Protein AF-A0A929GZX7-F1 (afdb_monomer_lite)

Structure (mmCIF, N/CA/C/O backbone):
data_AF-A0A929GZX7-F1
#
_entry.id   AF-A0A929GZX7-F1
#
loop_
_atom_site.group_PDB
_atom_site.id
_atom_site.type_symbol
_atom_site.label_atom_id
_atom_site.label_alt_id
_atom_site.label_comp_id
_atom_site.label_asym_id
_atom_site.label_entity_id
_atom_site.label_seq_id
_atom_site.pdbx_PDB_ins_code
_atom_site.Cartn_x
_atom_site.Cartn_y
_atom_site.Cartn_z
_atom_site.occupancy
_atom_site.B_iso_or_equiv
_atom_site.auth_seq_id
_atom_site.auth_comp_id
_atom_site.auth_asym_id
_atom_site.auth_atom_id
_atom_site.pdbx_PDB_model_num
ATOM 1 N N . MET A 1 1 ? -5.588 -0.529 -18.493 1.00 66.25 1 MET A N 1
ATOM 2 C CA . MET A 1 1 ? -5.658 0.402 -17.342 1.00 66.25 1 MET A CA 1
ATOM 3 C C . MET A 1 1 ? -4.244 0.781 -16.918 1.00 66.25 1 MET A C 1
ATOM 5 O O . MET A 1 1 ? -3.435 -0.120 -16.746 1.00 66.25 1 MET A O 1
ATOM 9 N N . THR A 1 2 ? -3.917 2.073 -16.825 1.00 88.50 2 THR A N 1
ATOM 10 C CA . THR A 1 2 ? -2.554 2.550 -16.506 1.00 88.50 2 THR A CA 1
ATOM 11 C C . THR A 1 2 ? -2.348 2.709 -14.996 1.00 88.50 2 THR A C 1
ATOM 13 O O . THR A 1 2 ? -3.314 2.891 -14.253 1.00 88.50 2 THR A O 1
ATOM 16 N N . ALA A 1 3 ? -1.090 2.680 -14.537 1.00 91.00 3 ALA A N 1
ATOM 17 C CA . ALA A 1 3 ? -0.747 2.935 -13.134 1.00 91.00 3 ALA A CA 1
ATOM 18 C C . ALA A 1 3 ? -1.197 4.331 -12.672 1.00 91.00 3 ALA A C 1
ATOM 20 O O . ALA A 1 3 ? -1.725 4.474 -11.574 1.00 91.00 3 ALA A O 1
ATOM 21 N N . TYR A 1 4 ? -1.060 5.341 -13.538 1.00 91.75 4 TYR A N 1
ATOM 22 C CA . TYR A 1 4 ? -1.547 6.695 -13.272 1.00 91.75 4 TYR A CA 1
ATOM 23 C C . TYR A 1 4 ? -3.061 6.719 -13.020 1.00 91.75 4 TYR A C 1
ATOM 25 O O . TYR A 1 4 ? -3.490 7.172 -11.962 1.00 91.75 4 TYR A O 1
ATOM 33 N N . ASN A 1 5 ? -3.866 6.149 -13.926 1.00 93.62 5 ASN A N 1
ATOM 34 C CA . ASN A 1 5 ? -5.325 6.140 -13.773 1.00 93.62 5 ASN A CA 1
ATOM 35 C C . ASN A 1 5 ? -5.749 5.392 -12.502 1.00 93.62 5 ASN A C 1
ATOM 37 O O . ASN A 1 5 ? -6.636 5.846 -11.793 1.00 93.62 5 ASN A O 1
ATOM 41 N N . ALA A 1 6 ? -5.088 4.277 -12.178 1.00 94.25 6 ALA A N 1
ATOM 42 C CA . ALA A 1 6 ? -5.335 3.533 -10.943 1.00 94.25 6 ALA A CA 1
ATOM 43 C C . ALA A 1 6 ? -5.168 4.395 -9.690 1.00 94.25 6 ALA A C 1
ATOM 45 O O . ALA A 1 6 ? -6.012 4.390 -8.797 1.00 94.25 6 ALA A O 1
ATOM 46 N N . VAL A 1 7 ? -4.075 5.153 -9.644 1.00 95.69 7 VAL A N 1
ATOM 47 C CA . VAL A 1 7 ? -3.749 6.021 -8.516 1.00 95.69 7 VAL A CA 1
ATOM 48 C C . VAL A 1 7 ? -4.708 7.201 -8.427 1.00 95.69 7 VAL A C 1
ATOM 50 O O . VAL A 1 7 ? -5.115 7.556 -7.326 1.00 95.69 7 VAL A O 1
ATOM 53 N N . ILE A 1 8 ? -5.128 7.772 -9.555 1.00 95.44 8 ILE A N 1
ATOM 54 C CA . ILE A 1 8 ? -6.135 8.840 -9.567 1.00 95.44 8 ILE A CA 1
ATOM 55 C C . ILE A 1 8 ? -7.465 8.349 -8.985 1.00 95.44 8 ILE A C 1
ATOM 57 O O . ILE A 1 8 ? -7.979 8.979 -8.062 1.00 95.44 8 ILE A O 1
ATOM 61 N N . ARG A 1 9 ? -7.951 7.179 -9.415 1.00 95.69 9 ARG A N 1
ATOM 62 C CA . ARG A 1 9 ? -9.172 6.563 -8.868 1.00 95.69 9 ARG A CA 1
ATOM 63 C C . ARG A 1 9 ? -9.069 6.295 -7.366 1.00 95.69 9 ARG A C 1
ATOM 65 O O . ARG A 1 9 ? -10.024 6.507 -6.626 1.00 95.69 9 ARG A O 1
ATOM 72 N N . PHE A 1 10 ? -7.896 5.866 -6.897 1.00 96.62 10 PHE A N 1
ATOM 73 C CA . PHE A 1 10 ? -7.623 5.693 -5.468 1.00 96.62 10 PHE A CA 1
ATOM 74 C C . PHE A 1 10 ? -7.685 7.016 -4.696 1.00 96.62 10 PHE A C 1
ATOM 76 O O . PHE A 1 10 ? -8.307 7.093 -3.637 1.00 96.62 10 PHE A O 1
ATOM 83 N N . VAL A 1 11 ? -7.067 8.074 -5.227 1.00 96.81 11 VAL A N 1
ATOM 84 C CA . VAL A 1 11 ? -7.085 9.412 -4.615 1.00 96.81 11 VAL A CA 1
ATOM 85 C C . VAL A 1 11 ? -8.511 9.965 -4.546 1.00 96.81 11 VAL A C 1
ATOM 87 O O . VAL A 1 11 ? -8.885 10.553 -3.532 1.00 96.81 11 VAL A O 1
ATOM 90 N N . GLN A 1 12 ? -9.313 9.725 -5.584 1.00 95.31 12 GLN A N 1
ATOM 91 C CA . GLN A 1 12 ? -10.732 10.092 -5.657 1.00 95.31 12 GLN A CA 1
ATOM 92 C C . GLN A 1 12 ? -11.637 9.228 -4.762 1.00 95.31 12 GLN A C 1
ATOM 94 O O . GLN A 1 12 ? -12.801 9.566 -4.576 1.00 95.31 12 GLN A O 1
ATOM 99 N N . GLY A 1 13 ? -11.115 8.145 -4.178 1.00 93.69 13 GLY A N 1
ATOM 100 C CA . GLY A 1 13 ? -11.873 7.240 -3.314 1.00 93.69 13 GLY A CA 1
ATOM 101 C C . GLY A 1 13 ? -12.790 6.266 -4.057 1.00 93.69 13 GLY A C 1
ATOM 102 O O . GLY A 1 13 ? -13.617 5.613 -3.429 1.00 93.69 13 GLY A O 1
ATOM 103 N N . GLU A 1 14 ? -12.645 6.136 -5.377 1.00 94.62 14 GLU A N 1
ATOM 104 C CA . GLU A 1 14 ? -13.439 5.208 -6.193 1.00 94.62 14 GLU A CA 1
ATOM 105 C C . GLU A 1 14 ? -13.031 3.749 -5.989 1.00 94.62 14 GLU A C 1
ATOM 107 O O . GLU A 1 14 ? -13.843 2.837 -6.139 1.00 94.62 14 GLU A O 1
ATOM 112 N N . VAL A 1 15 ? -11.749 3.522 -5.693 1.00 94.62 15 VAL A N 1
ATOM 113 C CA . VAL A 1 15 ? -11.208 2.198 -5.392 1.00 94.62 15 VAL A CA 1
ATOM 114 C C . VAL A 1 15 ? -10.497 2.240 -4.046 1.00 94.62 15 VAL A C 1
ATOM 116 O O . VAL A 1 15 ? -9.639 3.099 -3.825 1.00 94.62 15 VAL A O 1
ATOM 119 N N . PRO A 1 16 ? -10.813 1.317 -3.127 1.00 94.88 16 PRO A N 1
ATOM 120 C CA . PRO A 1 16 ? -10.234 1.360 -1.798 1.00 94.88 16 PRO A CA 1
ATOM 121 C C . PRO A 1 16 ? -8.786 0.869 -1.818 1.00 94.88 16 PRO A C 1
ATOM 123 O O . PRO A 1 16 ? -7.987 1.327 -1.007 1.00 94.88 16 PRO A O 1
ATOM 126 N N . TRP A 1 17 ? -8.410 -0.066 -2.695 1.00 97.44 17 TRP A N 1
ATOM 127 C CA . TRP A 1 17 ? -7.047 -0.591 -2.744 1.00 97.44 17 TRP A CA 1
ATOM 128 C C . TRP A 1 17 ? -6.448 -0.537 -4.145 1.00 97.44 17 TRP A C 1
ATOM 130 O O . TRP A 1 17 ? -7.097 -0.865 -5.135 1.00 97.44 17 TRP A O 1
ATOM 140 N N . VAL A 1 18 ? -5.159 -0.210 -4.210 1.00 97.06 18 VAL A N 1
ATOM 141 C CA . VAL A 1 18 ? -4.349 -0.301 -5.431 1.00 97.06 18 VAL A CA 1
ATOM 142 C C . VAL A 1 18 ? -3.030 -0.991 -5.105 1.00 97.06 18 VAL A C 1
ATOM 144 O O . VAL A 1 18 ? -2.347 -0.619 -4.150 1.00 97.06 18 VAL A O 1
ATOM 147 N N . TYR A 1 19 ? -2.656 -1.978 -5.916 1.00 96.25 19 TYR A N 1
ATOM 148 C CA . TYR A 1 19 ? -1.360 -2.650 -5.848 1.00 96.25 19 TYR A CA 1
ATOM 149 C C . TYR A 1 19 ? -0.574 -2.375 -7.129 1.00 96.25 19 TYR A C 1
ATOM 151 O O . TYR A 1 19 ? -0.859 -2.946 -8.183 1.00 96.25 19 TYR A O 1
ATOM 159 N N . LEU A 1 20 ? 0.424 -1.497 -7.039 1.00 95.19 20 LEU A N 1
ATOM 160 C CA . LEU A 1 20 ? 1.335 -1.201 -8.138 1.00 95.19 20 LEU A CA 1
ATOM 161 C C . LEU A 1 20 ? 2.561 -2.102 -8.062 1.00 95.19 20 LEU A C 1
ATOM 163 O O . LEU A 1 20 ? 3.268 -2.105 -7.049 1.00 95.19 20 LEU A O 1
ATOM 167 N N . TYR A 1 21 ? 2.868 -2.800 -9.154 1.00 94.12 21 TYR A N 1
ATOM 168 C CA . TYR A 1 21 ? 4.048 -3.658 -9.211 1.00 94.12 21 TYR A CA 1
ATOM 169 C C . TYR A 1 21 ? 4.882 -3.493 -10.475 1.00 94.12 21 TYR A C 1
ATOM 171 O O . TYR A 1 21 ? 4.377 -3.093 -11.514 1.00 94.12 21 TYR A O 1
ATOM 179 N N . GLY A 1 22 ? 6.177 -3.787 -10.401 1.00 90.44 22 GLY A N 1
ATOM 180 C CA . GLY A 1 22 ? 7.071 -3.748 -11.561 1.00 90.44 22 GLY A CA 1
ATOM 181 C C . GLY A 1 22 ? 8.534 -3.547 -11.170 1.00 90.44 22 GLY A C 1
ATOM 182 O O . GLY A 1 22 ? 8.815 -3.354 -9.985 1.00 90.44 22 GLY A O 1
ATOM 183 N N . PRO A 1 23 ? 9.465 -3.531 -12.138 1.00 86.50 23 PRO A N 1
ATOM 184 C CA . PRO A 1 23 ? 10.893 -3.382 -11.864 1.00 86.50 23 PRO A CA 1
ATOM 185 C C . PRO A 1 23 ? 11.216 -2.109 -11.061 1.00 86.50 23 PRO A C 1
ATOM 187 O O . PRO A 1 23 ? 10.454 -1.129 -11.115 1.00 86.50 23 PRO A O 1
ATOM 190 N N . PRO A 1 24 ? 12.317 -2.090 -10.289 1.00 85.75 24 PRO A N 1
ATOM 191 C CA . PRO A 1 24 ? 12.822 -0.856 -9.685 1.00 85.75 24 PRO A CA 1
ATOM 192 C C . PRO A 1 24 ? 13.113 0.208 -10.761 1.00 85.75 24 PRO A C 1
ATOM 194 O O . PRO A 1 24 ? 13.281 -0.117 -11.928 1.00 85.75 24 PRO A O 1
ATOM 197 N N . GLY A 1 25 ? 13.132 1.489 -10.379 1.00 80.19 25 GLY A N 1
ATOM 198 C CA . GLY A 1 25 ? 13.441 2.595 -11.304 1.00 80.19 25 GLY A CA 1
ATOM 199 C C . GLY A 1 25 ? 12.264 3.151 -12.121 1.00 80.19 25 GLY A C 1
ATOM 200 O O . GLY A 1 25 ? 12.367 4.248 -12.650 1.00 80.19 25 GLY A O 1
ATOM 201 N N . ASN A 1 26 ? 11.098 2.496 -12.135 1.00 81.44 26 ASN A N 1
ATOM 202 C CA . ASN A 1 26 ? 9.964 2.913 -12.984 1.00 81.44 26 ASN A CA 1
ATOM 203 C C . ASN A 1 26 ? 9.019 3.963 -12.362 1.00 81.44 26 ASN A C 1
ATOM 205 O O . ASN A 1 26 ? 7.863 4.077 -12.761 1.00 81.44 26 ASN A O 1
ATOM 209 N N . GLY A 1 27 ? 9.446 4.692 -11.328 1.00 86.00 27 GLY A N 1
ATOM 210 C CA . GLY A 1 27 ? 8.640 5.775 -10.744 1.00 86.00 27 GLY A CA 1
ATOM 211 C C . GLY A 1 27 ? 7.441 5.353 -9.877 1.00 86.00 27 GLY A C 1
ATOM 212 O O . GLY A 1 27 ? 6.665 6.215 -9.484 1.00 86.00 27 GLY A O 1
ATOM 213 N N . LYS A 1 28 ? 7.296 4.069 -9.506 1.00 92.31 28 LYS A N 1
ATOM 214 C CA . LYS A 1 28 ? 6.205 3.581 -8.623 1.00 92.31 28 LYS A CA 1
ATOM 215 C C . LYS A 1 28 ? 6.098 4.382 -7.322 1.00 92.31 28 LYS A C 1
ATOM 217 O O . LYS A 1 28 ? 5.028 4.866 -6.969 1.00 92.31 28 LYS A O 1
ATOM 222 N N . THR A 1 29 ? 7.227 4.543 -6.633 1.00 91.69 29 THR A N 1
ATOM 223 C CA . THR A 1 29 ? 7.312 5.300 -5.377 1.00 91.69 29 THR A CA 1
ATOM 224 C C . THR A 1 29 ? 7.047 6.786 -5.597 1.00 91.69 29 THR A C 1
ATOM 226 O O . THR A 1 29 ? 6.385 7.407 -4.777 1.00 91.69 29 THR A O 1
ATOM 229 N N . HIS A 1 30 ? 7.502 7.348 -6.721 1.00 92.88 30 HIS A N 1
ATOM 230 C CA . HIS A 1 30 ? 7.261 8.751 -7.060 1.00 92.88 30 HIS A CA 1
ATOM 231 C C . HIS A 1 30 ? 5.771 9.021 -7.313 1.00 92.88 30 HIS A C 1
ATOM 233 O O . HIS A 1 30 ? 5.218 9.986 -6.797 1.00 92.88 30 HIS A O 1
ATOM 239 N N . LEU A 1 31 ? 5.093 8.121 -8.031 1.00 93.81 31 LEU A N 1
ATOM 240 C CA . LEU A 1 31 ? 3.650 8.196 -8.244 1.00 93.81 31 LEU A CA 1
ATOM 241 C C . LEU A 1 31 ? 2.871 8.053 -6.925 1.00 93.81 31 LEU A C 1
ATOM 243 O O . LEU A 1 31 ? 1.913 8.788 -6.700 1.00 93.81 31 LEU A O 1
ATOM 247 N N . ALA A 1 32 ? 3.302 7.157 -6.031 1.00 94.75 32 ALA A N 1
ATOM 248 C CA . ALA A 1 32 ? 2.718 7.048 -4.694 1.00 94.75 32 ALA A CA 1
ATOM 249 C C . ALA A 1 32 ? 2.930 8.326 -3.864 1.00 94.75 32 ALA A C 1
ATOM 251 O O . ALA A 1 32 ? 1.986 8.802 -3.244 1.00 94.75 32 ALA A O 1
ATOM 252 N N . ALA A 1 33 ? 4.121 8.929 -3.906 1.00 95.25 33 ALA A N 1
ATOM 253 C CA . ALA A 1 33 ? 4.398 10.197 -3.232 1.00 95.25 33 ALA A CA 1
ATOM 254 C C . ALA A 1 33 ? 3.534 11.347 -3.782 1.00 95.25 33 ALA A C 1
ATOM 256 O O . ALA A 1 33 ? 2.986 12.132 -3.012 1.00 95.25 33 ALA A O 1
ATOM 257 N N . ALA A 1 34 ? 3.329 11.412 -5.102 1.00 96.12 34 ALA A N 1
ATOM 258 C CA . ALA A 1 34 ? 2.419 12.382 -5.711 1.00 96.12 34 ALA A CA 1
ATOM 259 C C . ALA A 1 34 ? 0.968 12.197 -5.226 1.00 96.12 34 ALA A C 1
ATOM 261 O O . ALA A 1 34 ? 0.286 13.177 -4.920 1.00 96.12 34 ALA A O 1
ATOM 262 N N . ALA A 1 35 ? 0.511 10.947 -5.094 1.00 96.44 35 ALA A N 1
ATOM 263 C CA . ALA A 1 35 ? -0.799 10.631 -4.527 1.00 96.44 35 ALA A CA 1
ATOM 264 C C . ALA A 1 35 ? -0.918 11.091 -3.068 1.00 96.44 35 ALA A C 1
ATOM 266 O O . ALA A 1 35 ? -1.904 11.724 -2.700 1.00 96.44 35 ALA A O 1
ATOM 267 N N . VAL A 1 36 ? 0.104 10.816 -2.252 1.00 96.94 36 VAL A N 1
ATOM 268 C CA . VAL A 1 36 ? 0.182 11.240 -0.845 1.00 96.94 36 VAL A CA 1
ATOM 269 C C . VAL A 1 36 ? 0.088 12.759 -0.734 1.00 96.94 36 VAL A C 1
ATOM 271 O O . VAL A 1 36 ? -0.768 13.253 -0.006 1.00 96.94 36 VAL A O 1
ATOM 274 N N . ASN A 1 37 ? 0.885 13.502 -1.505 1.00 97.31 37 ASN A N 1
ATOM 275 C CA . ASN A 1 37 ? 0.847 14.967 -1.505 1.00 97.31 37 ASN A CA 1
ATOM 276 C C . ASN A 1 37 ? -0.544 15.499 -1.859 1.00 97.31 37 ASN A C 1
ATOM 278 O O . ASN A 1 37 ? -1.034 16.434 -1.229 1.00 97.31 37 ASN A O 1
ATOM 282 N N . ARG A 1 38 ? -1.213 14.880 -2.840 1.00 96.88 38 ARG A N 1
ATOM 283 C CA . ARG A 1 38 ? -2.575 15.262 -3.219 1.00 96.88 38 ARG A CA 1
ATOM 284 C C . ARG A 1 38 ? -3.587 14.990 -2.104 1.00 96.88 38 ARG A C 1
ATOM 286 O O . ARG A 1 38 ? -4.439 15.836 -1.866 1.00 96.88 38 ARG A O 1
ATOM 293 N N . LEU A 1 39 ? -3.490 13.848 -1.427 1.00 97.19 39 LEU A N 1
ATOM 294 C CA . LEU A 1 39 ? -4.359 13.493 -0.301 1.00 97.19 39 LEU A CA 1
ATOM 295 C C . LEU A 1 39 ? -4.151 14.434 0.896 1.00 97.19 39 LEU A C 1
ATOM 297 O O . LEU A 1 39 ? -5.127 14.877 1.497 1.00 97.19 39 LEU A O 1
ATOM 301 N N . ILE A 1 40 ? -2.899 14.794 1.196 1.00 97.06 40 ILE A N 1
ATOM 302 C CA . ILE A 1 40 ? -2.560 15.777 2.235 1.00 97.06 40 ILE A CA 1
ATOM 303 C C . ILE A 1 40 ? -3.143 17.149 1.885 1.00 97.06 40 ILE A C 1
ATOM 305 O O . ILE A 1 40 ? -3.780 17.774 2.727 1.00 97.06 40 ILE A O 1
ATOM 309 N N . ALA A 1 41 ? -3.006 17.596 0.632 1.00 96.69 41 ALA A N 1
ATOM 310 C CA . ALA A 1 41 ? -3.592 18.856 0.168 1.00 96.69 41 ALA A CA 1
ATOM 311 C C . ALA A 1 41 ? -5.133 18.879 0.249 1.00 96.69 41 ALA A C 1
ATOM 313 O O . ALA A 1 41 ? -5.730 19.948 0.291 1.00 96.69 41 ALA A O 1
ATOM 314 N N . GLN A 1 42 ? -5.780 17.710 0.288 1.00 96.00 42 GLN A N 1
ATOM 315 C CA . GLN A 1 42 ? -7.221 17.555 0.517 1.00 96.00 42 GLN A CA 1
ATOM 316 C C . GLN A 1 42 ? -7.589 17.449 2.010 1.00 96.00 42 GLN A C 1
ATOM 318 O O . GLN A 1 42 ? -8.733 17.140 2.333 1.00 96.00 42 GLN A O 1
ATOM 323 N N . GLY A 1 43 ? -6.635 17.641 2.926 1.00 95.75 43 GLY A N 1
ATOM 324 C CA . GLY A 1 43 ? -6.849 17.524 4.370 1.00 95.75 43 GLY A CA 1
ATOM 325 C C . GLY A 1 43 ? -7.028 16.086 4.865 1.00 95.75 43 GLY A C 1
ATOM 326 O O . GLY A 1 43 ? -7.501 15.874 5.980 1.00 95.75 43 GLY A O 1
ATOM 327 N N . ARG A 1 44 ? -6.680 15.072 4.060 1.00 94.81 44 ARG A N 1
ATOM 328 C CA . ARG A 1 44 ? -6.799 13.666 4.469 1.00 94.81 44 ARG A CA 1
ATOM 329 C C . ARG A 1 44 ? 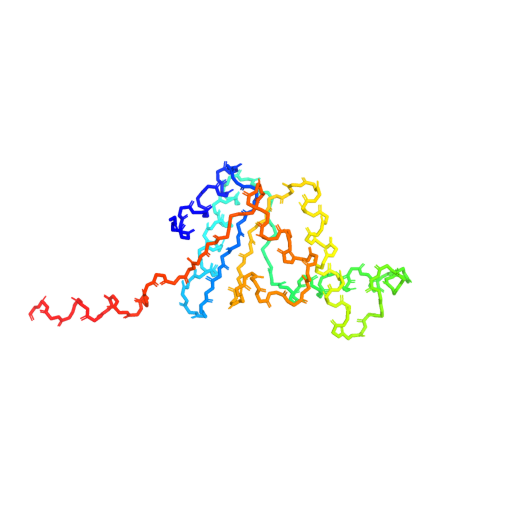-5.569 13.254 5.272 1.00 94.81 44 ARG A C 1
ATOM 331 O O . ARG A 1 44 ? -4.438 13.495 4.860 1.00 94.81 44 ARG A O 1
ATOM 338 N N . ALA A 1 45 ? -5.792 12.568 6.390 1.00 94.50 45 ALA A N 1
ATOM 339 C CA . ALA A 1 45 ? -4.715 11.932 7.140 1.00 94.50 45 ALA A CA 1
ATOM 340 C C . ALA A 1 45 ? -4.120 10.770 6.327 1.00 94.50 45 ALA A C 1
ATOM 342 O O . ALA A 1 45 ? -4.844 9.873 5.883 1.00 94.50 45 ALA A O 1
ATOM 343 N N . VAL A 1 46 ? -2.798 10.775 6.139 1.00 95.12 46 VAL A N 1
ATOM 344 C CA . VAL A 1 46 ? -2.079 9.772 5.345 1.00 95.12 46 VAL A CA 1
ATOM 345 C C . VAL A 1 46 ? -0.863 9.272 6.112 1.00 95.12 46 VAL A C 1
ATOM 347 O O . VAL A 1 46 ? -0.089 10.063 6.639 1.00 95.12 46 VAL A O 1
ATOM 350 N N . LEU A 1 47 ? -0.671 7.952 6.121 1.00 94.50 47 LEU A N 1
ATOM 351 C CA . LEU A 1 47 ? 0.581 7.319 6.528 1.00 94.50 47 LEU A CA 1
ATOM 352 C C . LEU A 1 47 ? 1.317 6.843 5.273 1.00 94.50 47 LEU A C 1
ATOM 354 O O . LEU A 1 47 ? 0.814 5.977 4.556 1.00 94.50 47 LEU A O 1
ATOM 358 N N . PHE A 1 48 ? 2.507 7.390 5.027 1.00 96.00 48 PHE A N 1
ATOM 359 C CA . PHE A 1 48 ? 3.396 6.972 3.945 1.00 96.00 48 PHE A CA 1
ATOM 360 C C . PHE A 1 48 ? 4.701 6.447 4.540 1.00 96.00 48 PHE A C 1
ATOM 362 O O . PHE A 1 48 ? 5.433 7.191 5.180 1.00 96.00 48 PHE A O 1
ATOM 369 N N . THR A 1 49 ? 4.957 5.149 4.384 1.00 95.31 49 THR A N 1
ATOM 370 C CA . THR A 1 49 ? 6.091 4.469 5.023 1.00 95.31 49 THR A CA 1
ATOM 371 C C . THR A 1 49 ? 6.475 3.209 4.255 1.00 95.31 49 THR A C 1
ATOM 373 O O . THR A 1 49 ? 5.683 2.672 3.470 1.00 95.31 49 THR A O 1
ATOM 376 N N . THR A 1 50 ? 7.688 2.715 4.487 1.00 93.88 50 THR A N 1
ATOM 377 C CA . THR A 1 50 ? 8.131 1.412 3.992 1.00 93.88 50 THR A CA 1
ATOM 378 C C . THR A 1 50 ? 7.727 0.275 4.940 1.00 93.88 50 THR A C 1
ATOM 380 O O . THR A 1 50 ? 7.428 0.477 6.114 1.00 93.88 50 THR A O 1
ATOM 383 N N . ALA A 1 51 ? 7.717 -0.969 4.447 1.00 90.31 51 ALA A N 1
ATOM 384 C CA . ALA A 1 51 ? 7.441 -2.120 5.311 1.00 90.31 51 ALA A CA 1
ATOM 385 C C . ALA A 1 51 ? 8.461 -2.266 6.468 1.00 90.31 51 ALA A C 1
ATOM 387 O O . ALA A 1 51 ? 8.020 -2.534 7.585 1.00 90.31 51 ALA A O 1
ATOM 388 N N . PRO A 1 52 ? 9.785 -2.086 6.264 1.00 90.19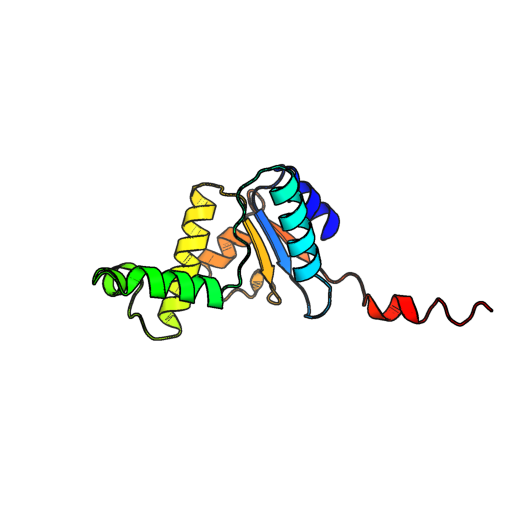 52 PRO A N 1
ATOM 389 C CA . PRO A 1 52 ? 10.752 -2.086 7.363 1.00 90.19 52 PRO A CA 1
ATOM 390 C C . PRO A 1 52 ? 10.502 -0.996 8.410 1.00 90.19 52 PRO A C 1
ATOM 392 O O . PRO A 1 52 ? 10.506 -1.312 9.596 1.00 90.19 52 PRO A O 1
ATOM 395 N N . GLU A 1 53 ? 10.236 0.244 7.992 1.00 91.19 53 GLU A N 1
ATOM 396 C CA . GLU A 1 53 ? 9.929 1.361 8.900 1.00 91.19 53 GLU A CA 1
ATOM 397 C C . GLU A 1 53 ? 8.644 1.119 9.687 1.00 91.19 53 GLU A C 1
ATOM 399 O O . GLU A 1 53 ? 8.632 1.281 10.901 1.00 91.19 53 GLU A O 1
ATOM 404 N N . LEU A 1 54 ? 7.576 0.651 9.032 1.00 90.00 54 LEU A N 1
ATOM 405 C CA . LEU A 1 54 ? 6.338 0.281 9.717 1.00 90.00 54 LEU A CA 1
ATOM 406 C C . LEU A 1 54 ? 6.592 -0.764 10.805 1.00 90.00 54 LEU A C 1
ATOM 408 O O . LEU A 1 54 ? 6.052 -0.674 11.903 1.00 90.00 54 LEU A O 1
ATOM 412 N N . LEU A 1 55 ? 7.419 -1.764 10.505 1.00 88.31 55 LEU A N 1
ATOM 413 C CA . LEU A 1 55 ? 7.794 -2.797 11.464 1.00 88.31 55 LEU A CA 1
ATOM 414 C C . LEU A 1 55 ? 8.694 -2.275 12.586 1.00 88.31 55 LEU A C 1
ATOM 416 O O . LEU A 1 55 ? 8.698 -2.887 13.651 1.00 88.31 55 LEU A O 1
ATOM 420 N N . ALA A 1 56 ? 9.485 -1.230 12.344 1.00 85.81 56 ALA A N 1
ATOM 421 C CA . ALA A 1 56 ? 10.272 -0.554 13.371 1.00 85.81 56 ALA A CA 1
ATOM 422 C C . ALA A 1 56 ? 9.356 0.267 14.287 1.00 85.81 56 ALA A C 1
ATOM 424 O O . ALA A 1 56 ? 9.302 -0.027 15.470 1.00 85.81 56 ALA A O 1
ATOM 425 N N . MET A 1 57 ? 8.503 1.137 13.730 1.00 85.62 57 MET A N 1
ATOM 426 C CA . MET A 1 57 ? 7.515 1.917 14.494 1.00 85.62 57 MET A CA 1
ATOM 427 C C . MET A 1 57 ? 6.621 1.036 15.371 1.00 85.62 57 MET A C 1
ATOM 429 O O . MET A 1 57 ? 6.323 1.367 16.515 1.00 85.62 57 MET A O 1
ATOM 433 N N . ILE A 1 58 ? 6.188 -0.106 14.831 1.00 84.12 58 ILE A N 1
ATOM 434 C CA . ILE A 1 58 ? 5.398 -1.077 15.584 1.00 84.12 58 ILE A CA 1
ATOM 435 C C . ILE A 1 58 ? 6.223 -1.684 16.725 1.00 84.12 58 ILE A C 1
ATOM 437 O O . ILE A 1 58 ? 5.696 -1.820 17.821 1.00 84.12 58 ILE A O 1
ATOM 441 N N . ARG A 1 59 ? 7.488 -2.051 16.490 1.00 77.81 59 ARG A N 1
ATOM 442 C CA . ARG A 1 59 ? 8.362 -2.601 17.538 1.00 77.81 59 ARG A CA 1
ATOM 443 C C . ARG A 1 59 ? 8.619 -1.583 18.644 1.00 77.81 59 ARG A C 1
ATOM 445 O O . ARG A 1 59 ? 8.328 -1.890 19.794 1.00 77.81 59 ARG A O 1
ATOM 452 N N . ASP A 1 60 ? 9.013 -0.369 18.283 1.00 78.06 60 ASP A N 1
ATOM 453 C CA . ASP A 1 60 ? 9.321 0.702 19.233 1.00 78.06 60 ASP A CA 1
ATOM 454 C C . ASP A 1 60 ? 8.102 1.055 20.101 1.00 78.06 60 ASP A C 1
ATOM 456 O O . ASP A 1 60 ? 8.219 1.242 21.310 1.00 78.06 60 ASP A O 1
ATOM 460 N N . GLY A 1 61 ? 6.900 1.074 19.512 1.00 71.62 61 GLY A N 1
ATOM 461 C CA . GLY A 1 61 ? 5.654 1.297 20.252 1.00 71.62 61 GLY A CA 1
ATOM 462 C C . GLY A 1 61 ? 5.248 0.143 21.180 1.00 71.62 61 GLY A C 1
ATOM 463 O O . GLY A 1 61 ? 4.435 0.340 22.081 1.00 71.62 61 GLY A O 1
ATOM 464 N N . PHE A 1 62 ? 5.796 -1.058 20.976 1.00 65.50 62 PHE A N 1
ATOM 465 C CA . PHE A 1 62 ? 5.502 -2.255 21.764 1.00 65.50 62 PHE A CA 1
ATOM 466 C C . PHE A 1 62 ? 6.567 -2.583 22.815 1.00 65.50 62 PHE A C 1
ATOM 468 O O . PHE A 1 62 ? 6.230 -3.234 23.801 1.00 65.50 62 PHE A O 1
ATOM 475 N N . ASP A 1 63 ? 7.807 -2.120 22.668 1.00 57.12 63 ASP A N 1
ATOM 476 C CA . ASP A 1 63 ? 8.864 -2.325 23.671 1.00 57.12 63 ASP A CA 1
ATOM 477 C C . ASP A 1 63 ? 8.581 -1.582 24.999 1.00 57.12 63 ASP A C 1
ATOM 479 O O . ASP A 1 63 ? 9.205 -1.863 26.019 1.00 57.12 63 ASP A O 1
ATOM 483 N N . GLY A 1 64 ? 7.549 -0.727 25.037 1.00 56.31 64 GLY A N 1
ATOM 484 C CA . GLY A 1 64 ? 6.954 -0.175 26.261 1.00 56.31 64 GLY A CA 1
ATOM 485 C C . GLY A 1 64 ? 5.948 -1.087 26.993 1.00 56.31 64 GLY A C 1
ATOM 486 O O . GLY A 1 64 ? 5.421 -0.687 28.029 1.00 56.31 64 GLY A O 1
ATOM 487 N N . GLY A 1 65 ? 5.645 -2.297 26.497 1.00 54.00 65 GLY A N 1
ATOM 488 C CA . GLY A 1 65 ? 4.683 -3.208 27.129 1.00 54.00 65 GLY A CA 1
ATOM 489 C C . GLY A 1 65 ? 4.874 -4.683 26.754 1.00 54.00 65 GLY A C 1
ATOM 490 O O . GLY A 1 65 ? 4.803 -5.063 25.590 1.00 54.00 65 GLY A O 1
ATOM 491 N N . GLN A 1 66 ? 5.018 -5.555 27.759 1.00 52.97 66 GLN A N 1
ATOM 492 C CA . GLN A 1 66 ? 5.311 -7.002 27.644 1.00 52.97 66 GLN A CA 1
ATOM 493 C C . GLN A 1 66 ? 4.277 -7.867 26.864 1.00 52.97 66 GLN A C 1
ATOM 495 O O . GLN A 1 66 ? 4.354 -9.095 26.854 1.00 52.97 66 GLN A O 1
ATOM 500 N N . ALA A 1 67 ? 3.294 -7.265 26.186 1.00 57.53 67 ALA A N 1
ATOM 501 C CA . ALA A 1 67 ? 2.210 -7.937 25.461 1.00 57.53 67 ALA A CA 1
ATOM 502 C C . ALA A 1 67 ? 2.571 -8.378 24.019 1.00 57.53 67 ALA A C 1
ATOM 504 O O . ALA A 1 67 ? 1.787 -9.065 23.355 1.00 57.53 67 ALA A O 1
ATOM 505 N N . SER A 1 68 ? 3.743 -7.994 23.511 1.00 55.72 68 SER A N 1
ATOM 506 C CA . SER A 1 68 ? 4.110 -8.074 22.090 1.00 55.72 68 SER A CA 1
ATOM 507 C C . SER A 1 68 ? 4.406 -9.492 21.584 1.00 55.72 68 SER A C 1
ATOM 509 O O . SER A 1 68 ? 3.941 -9.873 20.504 1.00 55.72 68 SER A O 1
ATOM 511 N N . ALA A 1 69 ? 5.081 -10.318 22.388 1.00 53.19 69 ALA A N 1
ATOM 512 C CA . ALA A 1 69 ? 5.491 -11.666 21.986 1.00 53.19 69 ALA A CA 1
ATOM 513 C C . ALA A 1 69 ? 4.305 -12.621 21.738 1.00 53.19 69 ALA A C 1
ATOM 515 O O . ALA A 1 69 ? 4.345 -13.453 20.830 1.00 53.19 69 ALA A O 1
ATOM 516 N N . ARG A 1 70 ? 3.215 -12.487 22.508 1.00 56.06 70 ARG A N 1
ATOM 517 C CA . ARG A 1 70 ? 2.025 -13.351 22.374 1.00 56.06 70 ARG A CA 1
ATOM 518 C C . ARG A 1 70 ? 1.152 -12.979 21.175 1.00 56.06 70 ARG A C 1
ATOM 520 O O . ARG A 1 70 ? 0.577 -13.860 20.544 1.00 56.06 70 ARG A O 1
ATOM 527 N N . ALA A 1 71 ? 1.058 -11.692 20.841 1.00 60.50 71 ALA A N 1
ATOM 528 C CA . ALA A 1 71 ? 0.179 -11.209 19.777 1.00 60.50 71 ALA A CA 1
ATOM 529 C C . ALA A 1 71 ? 0.820 -11.243 18.374 1.00 60.50 71 ALA A C 1
ATOM 531 O O . ALA A 1 71 ? 0.102 -11.273 17.369 1.00 60.50 71 ALA A O 1
ATOM 532 N N . PHE A 1 72 ? 2.154 -11.214 18.281 1.00 61.88 72 PHE A N 1
ATOM 533 C CA . PHE A 1 72 ? 2.872 -11.104 17.003 1.00 61.88 72 PHE A CA 1
ATOM 534 C C . PHE A 1 72 ? 3.946 -12.181 16.782 1.00 61.88 72 PHE A C 1
ATOM 536 O O . PHE A 1 72 ? 4.544 -12.226 15.703 1.00 61.88 72 PHE A O 1
ATOM 543 N N . GLY A 1 73 ? 4.133 -13.087 17.746 1.00 61.50 73 GLY A N 1
ATOM 544 C CA . GLY A 1 73 ? 5.256 -14.022 17.772 1.00 61.50 73 GLY A CA 1
ATOM 545 C C . GLY A 1 73 ? 6.519 -13.370 18.351 1.00 61.50 73 GLY A C 1
ATOM 546 O O . GLY A 1 73 ? 6.483 -12.197 18.723 1.00 61.50 73 GLY A O 1
ATOM 547 N N . PRO A 1 74 ? 7.638 -14.112 18.441 1.00 59.12 74 PRO A N 1
ATOM 548 C CA . PRO A 1 74 ? 8.889 -13.590 18.989 1.00 59.12 74 PRO A CA 1
ATOM 549 C C . PRO A 1 74 ? 9.305 -12.302 18.268 1.00 59.12 74 PRO A C 1
ATOM 551 O O . PRO A 1 74 ? 9.264 -12.248 17.042 1.00 59.12 74 PRO A O 1
ATOM 554 N N . SER A 1 75 ? 9.707 -11.279 19.028 1.00 60.34 75 SER A N 1
ATOM 555 C CA . SER A 1 75 ? 10.102 -9.939 18.550 1.00 60.34 75 SER A CA 1
ATOM 556 C C . SER A 1 75 ? 11.324 -9.943 17.618 1.00 60.34 75 SER A C 1
ATOM 558 O O . SER A 1 75 ? 11.627 -8.947 16.958 1.00 60.34 75 SER A O 1
ATOM 560 N N . SER A 1 76 ? 11.995 -11.087 17.500 1.00 55.94 76 SER A N 1
ATOM 561 C CA . SER A 1 76 ? 13.200 -11.310 16.709 1.00 55.94 76 SER A CA 1
ATOM 562 C C . SER A 1 76 ? 12.966 -12.372 15.619 1.00 55.94 76 SER A C 1
ATOM 564 O O . SER A 1 76 ? 12.646 -13.527 15.893 1.00 55.94 76 SER A O 1
ATOM 566 N N . GLY A 1 77 ? 13.153 -11.983 14.346 1.00 64.44 77 GLY A N 1
ATOM 567 C CA . GLY A 1 77 ? 13.256 -12.897 13.194 1.00 64.44 77 GLY A CA 1
ATOM 568 C C . GLY A 1 77 ? 12.318 -12.618 12.004 1.00 64.44 77 GLY A C 1
ATOM 569 O O . GLY A 1 77 ? 11.380 -11.827 12.072 1.00 64.44 77 GLY A O 1
ATOM 570 N N . ARG A 1 78 ? 12.541 -13.321 10.876 1.00 62.69 78 ARG A N 1
ATOM 571 C CA . ARG A 1 78 ? 11.728 -13.209 9.636 1.00 62.69 78 ARG A CA 1
ATOM 572 C C . ARG A 1 78 ? 10.244 -13.573 9.828 1.00 62.69 78 ARG A C 1
ATOM 574 O O . ARG A 1 78 ? 9.401 -13.156 9.030 1.00 62.69 78 ARG A O 1
ATOM 581 N N . GLY A 1 79 ? 9.922 -14.361 10.857 1.00 67.25 79 GLY A N 1
ATOM 582 C CA . GLY A 1 79 ? 8.555 -14.769 11.198 1.00 67.25 79 GLY A CA 1
ATOM 583 C C . GLY A 1 79 ? 7.689 -13.610 11.701 1.00 67.25 79 GLY A C 1
ATOM 584 O O . GLY A 1 79 ? 6.555 -13.462 11.240 1.00 67.25 79 GLY A O 1
ATOM 585 N N . PHE A 1 80 ? 8.262 -12.746 12.545 1.00 72.19 80 PHE A N 1
ATOM 586 C CA . PHE A 1 80 ? 7.612 -11.568 13.126 1.00 72.19 80 PHE A CA 1
ATOM 587 C C . PHE A 1 80 ? 7.123 -10.593 12.052 1.00 72.19 80 PHE A C 1
ATOM 589 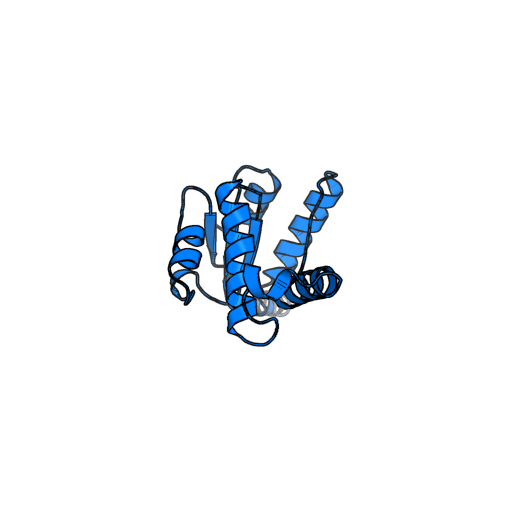O O . PHE A 1 80 ? 5.925 -10.330 11.933 1.00 72.19 80 PHE A O 1
ATOM 596 N N . SER A 1 81 ? 8.029 -10.151 11.172 1.00 80.94 81 SER A N 1
ATOM 597 C CA . SER A 1 81 ? 7.730 -9.206 10.087 1.00 80.94 81 SER A CA 1
ATOM 598 C C . SER A 1 81 ? 6.563 -9.674 9.219 1.00 80.94 81 SER A C 1
ATOM 600 O O . SER A 1 8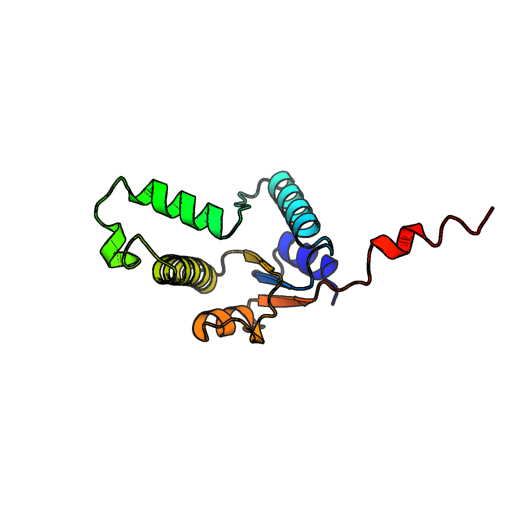1 ? 5.656 -8.915 8.875 1.00 80.94 81 SER A O 1
ATOM 602 N N . ARG A 1 82 ? 6.543 -10.970 8.891 1.00 82.50 82 ARG A N 1
ATOM 603 C CA . ARG A 1 82 ? 5.493 -11.577 8.065 1.00 82.50 82 ARG A CA 1
ATOM 604 C C . ARG A 1 82 ? 4.161 -11.710 8.800 1.00 82.50 82 ARG A C 1
ATOM 606 O O . ARG A 1 82 ? 3.131 -11.799 8.129 1.00 82.50 82 ARG A O 1
ATOM 613 N N . ALA A 1 83 ? 4.160 -11.848 10.122 1.00 83.25 83 ALA A N 1
ATOM 614 C CA . ALA A 1 83 ? 2.946 -11.916 10.930 1.00 83.25 83 ALA A CA 1
ATOM 615 C C . ALA A 1 83 ? 2.326 -10.524 11.089 1.00 83.25 83 ALA A C 1
ATOM 617 O O . ALA A 1 83 ? 1.145 -10.349 10.792 1.00 83.25 83 ALA A O 1
ATOM 618 N N . VAL A 1 84 ? 3.137 -9.524 11.439 1.00 85.81 84 VAL A N 1
ATOM 619 C CA . VAL A 1 84 ? 2.702 -8.130 11.599 1.00 85.81 84 VAL A CA 1
ATOM 620 C C . VAL A 1 84 ? 2.127 -7.578 10.296 1.00 85.81 84 VAL A C 1
ATOM 622 O O . VAL A 1 84 ? 0.974 -7.151 10.282 1.00 85.81 84 VAL A O 1
ATOM 625 N N . LEU A 1 85 ? 2.858 -7.668 9.176 1.00 88.38 85 LEU A N 1
ATOM 626 C CA . LEU A 1 85 ? 2.364 -7.181 7.879 1.00 88.38 85 LEU A CA 1
ATOM 627 C C . LEU A 1 85 ? 1.047 -7.854 7.485 1.00 88.38 85 LEU A C 1
ATOM 629 O O . LEU A 1 85 ? 0.123 -7.198 7.011 1.00 88.38 85 LEU A O 1
ATOM 633 N N . PHE A 1 86 ? 0.929 -9.162 7.722 1.00 89.50 86 PHE A N 1
ATOM 634 C CA . PHE A 1 86 ? -0.314 -9.876 7.459 1.00 89.50 86 PHE A CA 1
ATOM 635 C C . PHE A 1 86 ? -1.481 -9.341 8.294 1.00 89.50 86 PHE A C 1
ATOM 637 O O . PHE A 1 86 ? -2.578 -9.209 7.751 1.00 89.50 86 PHE A O 1
ATOM 644 N N . ARG A 1 87 ? -1.266 -9.043 9.582 1.00 88.69 87 ARG A N 1
ATOM 645 C CA . ARG A 1 87 ? -2.294 -8.472 10.465 1.00 88.69 87 ARG A CA 1
ATOM 646 C C . ARG A 1 87 ? -2.679 -7.062 10.030 1.00 88.69 87 ARG A C 1
ATOM 648 O O . ARG A 1 87 ? -3.871 -6.799 9.923 1.00 88.69 87 ARG A O 1
ATOM 655 N N . VAL A 1 88 ? -1.707 -6.209 9.699 1.00 91.31 88 VAL A N 1
ATOM 656 C CA . VAL A 1 88 ? -1.955 -4.848 9.189 1.00 91.31 88 VAL A CA 1
ATOM 657 C C . VAL A 1 88 ? -2.812 -4.895 7.926 1.00 91.31 88 VAL A C 1
ATOM 659 O O . VAL A 1 88 ? -3.885 -4.297 7.886 1.00 91.31 88 VAL A O 1
ATOM 662 N N . PHE A 1 89 ? -2.394 -5.658 6.912 1.00 93.25 89 PHE A N 1
ATOM 663 C CA . PHE A 1 89 ? -3.169 -5.772 5.677 1.00 93.25 89 PHE A CA 1
ATOM 664 C C . PHE A 1 89 ? -4.519 -6.455 5.902 1.00 93.25 89 PHE A C 1
ATOM 666 O O . PHE A 1 89 ? -5.496 -6.055 5.282 1.00 93.25 89 PHE A O 1
ATOM 673 N N . ASN A 1 90 ? -4.616 -7.449 6.793 1.00 93.19 90 ASN A N 1
ATOM 674 C CA . ASN A 1 90 ? -5.910 -8.050 7.126 1.00 93.19 90 ASN A CA 1
ATOM 675 C C . ASN A 1 90 ? -6.869 -7.029 7.730 1.00 93.19 90 ASN A C 1
ATOM 677 O O . ASN A 1 90 ? -8.004 -6.939 7.291 1.00 93.19 90 ASN A O 1
ATOM 681 N N . ALA A 1 91 ? -6.414 -6.273 8.729 1.00 92.81 91 ALA A N 1
ATOM 682 C CA . ALA A 1 91 ? -7.251 -5.305 9.418 1.00 92.81 91 ALA A CA 1
ATOM 683 C C . ALA A 1 91 ? -7.777 -4.256 8.434 1.00 92.81 91 ALA A C 1
ATOM 685 O O . ALA A 1 91 ? -8.978 -4.015 8.388 1.00 92.81 91 ALA A O 1
ATOM 686 N N . ARG A 1 92 ? -6.898 -3.714 7.578 1.00 94.88 92 ARG A N 1
ATOM 687 C CA . ARG A 1 92 ? -7.283 -2.754 6.533 1.00 94.88 92 ARG A CA 1
ATOM 688 C C . ARG A 1 92 ? -8.208 -3.358 5.477 1.00 94.88 92 ARG A C 1
ATOM 690 O O . ARG A 1 92 ? -9.044 -2.646 4.936 1.00 94.88 92 ARG A O 1
ATOM 697 N N . TYR A 1 93 ? -8.053 -4.645 5.174 1.00 94.31 93 TYR A N 1
ATOM 698 C CA . TYR A 1 93 ? -8.922 -5.357 4.241 1.00 94.31 93 TYR A CA 1
ATOM 699 C C . TYR A 1 93 ? -10.331 -5.492 4.828 1.00 94.31 93 TYR A C 1
ATOM 701 O O . TYR A 1 93 ? -11.300 -5.076 4.201 1.00 94.31 93 TYR A O 1
ATOM 709 N N . THR A 1 94 ? -10.442 -5.979 6.069 1.00 93.06 94 THR A N 1
ATOM 710 C CA . THR A 1 94 ? -11.723 -6.144 6.772 1.00 93.06 94 THR A CA 1
ATOM 711 C C . THR A 1 94 ? -12.460 -4.817 6.950 1.00 93.06 94 THR A C 1
ATOM 713 O O . THR A 1 94 ? -13.671 -4.767 6.766 1.00 93.06 94 THR A O 1
ATOM 716 N N . THR A 1 95 ? -11.748 -3.732 7.262 1.00 94.38 95 THR A N 1
ATOM 717 C CA . THR A 1 95 ? -12.352 -2.398 7.428 1.00 94.38 95 THR A CA 1
ATOM 718 C C . THR A 1 95 ? -12.480 -1.612 6.123 1.00 94.38 95 THR A C 1
ATOM 720 O O . THR A 1 95 ? -12.908 -0.461 6.153 1.00 94.38 95 THR A O 1
ATOM 723 N N . ARG A 1 96 ? -12.086 -2.192 4.979 1.00 93.62 96 ARG A N 1
ATOM 724 C CA . ARG A 1 96 ? -11.995 -1.512 3.672 1.00 93.62 96 ARG A CA 1
ATOM 725 C C . ARG A 1 96 ? -11.222 -0.185 3.721 1.00 93.62 96 ARG A C 1
ATOM 727 O O . ARG A 1 96 ? -11.474 0.732 2.940 1.00 93.62 96 ARG A O 1
ATOM 734 N N . ALA A 1 97 ? -10.253 -0.074 4.626 1.00 94.25 97 ALA A N 1
ATOM 735 C CA . ALA A 1 97 ? -9.432 1.118 4.760 1.00 94.25 97 ALA A CA 1
ATOM 736 C C . ALA A 1 97 ? -8.587 1.330 3.497 1.00 94.25 97 ALA A C 1
ATOM 738 O O . ALA A 1 97 ? -7.935 0.401 3.012 1.00 94.25 97 ALA A O 1
ATOM 739 N N . HIS A 1 98 ? -8.560 2.568 2.998 1.00 95.50 98 HIS A N 1
ATOM 740 C CA . HIS A 1 98 ? -7.906 2.911 1.736 1.00 95.50 98 HIS A CA 1
ATOM 741 C C . HIS A 1 98 ? -6.410 2.576 1.770 1.00 95.50 98 HIS A C 1
ATOM 743 O O . HIS A 1 98 ? -5.690 3.099 2.617 1.00 95.50 98 HIS A O 1
ATOM 749 N N . THR A 1 99 ? -5.915 1.706 0.890 1.00 96.81 99 THR A N 1
ATOM 750 C CA . THR A 1 99 ? -4.525 1.226 0.919 1.00 96.81 99 THR A CA 1
ATOM 751 C C . THR A 1 99 ? -3.880 1.233 -0.467 1.00 96.81 99 THR A C 1
ATOM 753 O O . THR A 1 99 ? -4.293 0.494 -1.355 1.00 96.81 99 THR A O 1
ATOM 756 N N . LEU A 1 100 ? -2.813 2.018 -0.632 1.00 97.00 100 LEU A N 1
ATOM 757 C CA . LEU A 1 100 ? -1.953 1.995 -1.817 1.00 97.00 100 LEU A CA 1
ATOM 758 C C . LEU A 1 100 ? -0.658 1.244 -1.490 1.00 97.00 100 LEU A C 1
ATOM 760 O O . LEU A 1 100 ? 0.068 1.627 -0.575 1.00 97.00 100 LEU A O 1
ATOM 764 N N . VAL A 1 101 ? -0.362 0.184 -2.240 1.00 95.81 101 VAL A N 1
ATOM 765 C CA . VAL A 1 101 ? 0.866 -0.608 -2.096 1.00 95.81 101 VAL A CA 1
ATOM 766 C C . VAL A 1 101 ? 1.716 -0.479 -3.351 1.00 95.81 101 VAL A C 1
ATOM 768 O O . VAL A 1 101 ? 1.221 -0.633 -4.465 1.00 95.81 101 VAL A O 1
ATOM 771 N N . VAL A 1 102 ? 3.015 -0.249 -3.160 1.00 94.56 102 VAL A N 1
ATOM 772 C CA . VAL A 1 102 ? 4.030 -0.310 -4.216 1.00 94.56 102 VAL A CA 1
ATOM 773 C C . VAL A 1 102 ? 4.985 -1.464 -3.936 1.00 94.56 102 VAL A C 1
ATOM 775 O O . VAL A 1 102 ? 5.472 -1.624 -2.819 1.00 94.56 102 VAL A O 1
ATOM 778 N N . SER A 1 103 ? 5.247 -2.294 -4.941 1.00 92.81 103 SER A N 1
ATOM 779 C CA . SER A 1 103 ? 6.044 -3.512 -4.783 1.00 92.81 103 SER A CA 1
ATOM 780 C C . SER A 1 103 ? 6.860 -3.817 -6.036 1.00 92.81 103 SER A C 1
ATOM 782 O O . SER A 1 103 ? 6.467 -3.473 -7.143 1.00 92.81 103 SER A O 1
ATOM 784 N N . ASN A 1 104 ? 7.998 -4.491 -5.891 1.00 91.88 104 ASN A N 1
ATOM 785 C CA . ASN A 1 104 ? 8.706 -5.072 -7.041 1.00 91.88 104 ASN A CA 1
ATOM 786 C C . ASN A 1 104 ? 8.270 -6.523 -7.320 1.00 91.88 104 ASN A C 1
ATOM 788 O O . ASN A 1 104 ? 8.703 -7.124 -8.296 1.00 91.88 104 ASN A O 1
ATOM 792 N N . VAL A 1 105 ? 7.417 -7.086 -6.465 1.00 90.94 105 VAL A N 1
ATOM 793 C CA . VAL A 1 105 ? 6.928 -8.465 -6.535 1.00 90.94 105 VAL A CA 1
ATOM 794 C C . VAL A 1 105 ? 5.547 -8.475 -7.182 1.00 90.94 105 VAL A C 1
ATOM 796 O O . VAL A 1 105 ? 4.682 -7.692 -6.793 1.00 90.94 105 VAL A O 1
ATOM 799 N N . GLN A 1 106 ? 5.339 -9.364 -8.153 1.00 90.50 106 GLN A N 1
ATOM 800 C CA . GLN A 1 106 ? 4.012 -9.621 -8.714 1.00 90.50 106 GLN A CA 1
ATOM 801 C C . GLN A 1 106 ? 3.099 -10.267 -7.654 1.00 90.50 106 GLN A C 1
ATOM 803 O O . GLN A 1 106 ? 3.584 -11.099 -6.883 1.00 90.50 106 GLN A O 1
ATOM 808 N N . PRO A 1 107 ? 1.794 -9.948 -7.609 1.00 88.88 107 PRO A N 1
ATOM 809 C CA . PRO A 1 107 ? 0.890 -10.492 -6.593 1.00 88.88 107 PRO A CA 1
ATOM 810 C C . PRO A 1 107 ? 0.848 -12.021 -6.540 1.00 88.88 107 PRO A C 1
ATOM 812 O O . PRO A 1 107 ? 0.828 -12.592 -5.449 1.00 88.88 107 PRO A O 1
ATOM 815 N N . ASP A 1 108 ? 0.905 -12.693 -7.691 1.00 89.44 108 ASP A N 1
ATOM 816 C CA . ASP A 1 108 ? 0.888 -14.159 -7.787 1.00 89.44 108 ASP A CA 1
ATOM 817 C C . ASP A 1 108 ? 2.072 -14.808 -7.057 1.00 89.44 108 ASP A C 1
ATOM 819 O O . ASP A 1 108 ? 1.933 -15.851 -6.404 1.00 89.44 108 ASP A O 1
ATOM 823 N N . ASN A 1 109 ? 3.206 -14.104 -7.053 1.00 90.94 109 ASN A N 1
ATOM 824 C CA . ASN A 1 109 ? 4.458 -14.513 -6.425 1.00 90.94 109 ASN A CA 1
ATOM 825 C C . ASN A 1 109 ? 4.529 -14.163 -4.931 1.00 90.94 109 ASN A C 1
ATOM 82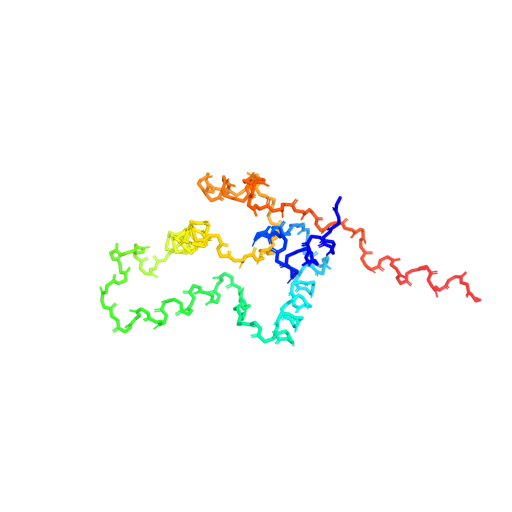7 O O . ASN A 1 109 ? 5.553 -14.411 -4.292 1.00 90.94 109 ASN A O 1
ATOM 831 N N . ILE A 1 110 ? 3.471 -13.596 -4.334 1.00 89.19 110 ILE A N 1
ATOM 832 C CA . ILE A 1 110 ? 3.422 -13.351 -2.889 1.00 89.19 110 ILE A CA 1
ATOM 833 C C . ILE 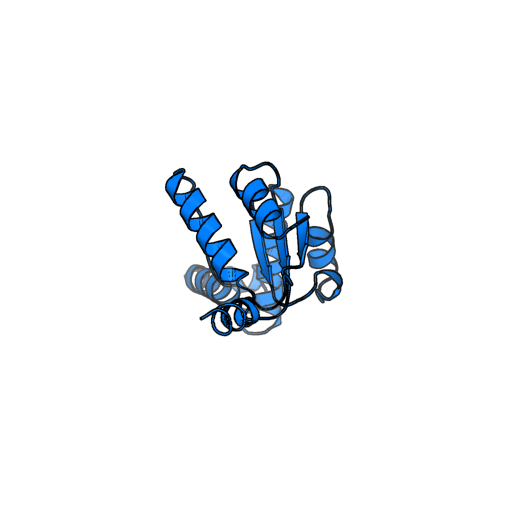A 1 110 ? 3.432 -14.705 -2.160 1.00 89.19 110 ILE A C 1
ATOM 835 O O . ILE A 1 110 ? 2.452 -15.450 -2.236 1.00 89.19 110 ILE A O 1
ATOM 839 N N . PRO A 1 111 ? 4.472 -15.021 -1.357 1.00 83.44 111 PRO A N 1
ATOM 840 C CA . PRO A 1 111 ? 4.623 -16.369 -0.803 1.00 83.44 111 PRO A CA 1
ATOM 841 C C . PRO A 1 111 ? 3.576 -16.750 0.253 1.00 83.44 111 PRO A C 1
ATOM 843 O O . PRO A 1 111 ? 3.515 -17.902 0.665 1.00 83.44 111 PRO A O 1
ATOM 846 N N . LYS A 1 112 ? 2.800 -15.791 0.780 1.00 84.75 112 LYS A N 1
ATOM 847 C CA . LYS A 1 112 ? 1.730 -16.060 1.756 1.00 84.75 112 LYS A CA 1
ATOM 848 C C . LYS A 1 112 ? 0.369 -16.132 1.047 1.00 84.75 112 LYS A C 1
ATOM 850 O O . LYS A 1 112 ? -0.152 -15.070 0.703 1.00 84.75 112 LYS A O 1
ATOM 855 N N . PRO A 1 113 ? -0.277 -17.314 0.953 1.00 87.00 113 PRO A N 1
ATOM 856 C CA . PRO A 1 113 ? -1.535 -17.482 0.217 1.00 87.00 113 PRO A CA 1
ATOM 857 C C . PRO A 1 113 ? -2.662 -16.558 0.690 1.00 87.00 113 PRO A C 1
ATOM 859 O O . PRO A 1 113 ? -3.322 -15.912 -0.115 1.00 87.00 113 PRO A O 1
ATOM 862 N N . ARG A 1 114 ? -2.835 -16.417 2.011 1.00 87.50 114 ARG A N 1
ATOM 863 C CA . ARG A 1 114 ? -3.879 -15.550 2.583 1.00 87.50 114 ARG A CA 1
ATOM 864 C C . ARG A 1 114 ? -3.654 -14.061 2.310 1.00 87.50 114 ARG A C 1
ATOM 866 O O . ARG A 1 114 ? -4.611 -13.304 2.264 1.00 87.50 114 ARG A O 1
ATOM 873 N N . LEU A 1 115 ? -2.399 -13.627 2.176 1.00 88.94 115 LEU A N 1
ATOM 874 C CA . LEU A 1 115 ? -2.096 -12.239 1.824 1.00 88.94 115 LEU A CA 1
ATOM 875 C C . LEU A 1 115 ? -2.311 -12.016 0.323 1.00 88.94 115 LEU A C 1
ATOM 877 O O . LEU A 1 115 ? -2.933 -11.032 -0.061 1.00 88.94 115 LEU A O 1
ATOM 881 N N . ARG A 1 116 ? -1.861 -12.971 -0.501 1.00 92.88 116 ARG A N 1
ATOM 882 C CA . ARG A 1 116 ? -2.081 -12.989 -1.949 1.00 92.88 116 ARG A CA 1
ATOM 883 C C . ARG A 1 116 ? -3.565 -12.883 -2.303 1.00 92.88 116 ARG A C 1
ATOM 885 O O . ARG A 1 116 ? -3.929 -12.008 -3.073 1.00 92.88 116 ARG A O 1
ATOM 892 N N . SER A 1 117 ? -4.421 -13.693 -1.677 1.00 91.81 117 SER A N 1
ATOM 893 C CA . SER A 1 117 ? -5.872 -13.681 -1.923 1.00 91.81 117 SER A CA 1
ATOM 894 C C . SER A 1 117 ? -6.528 -12.316 -1.698 1.00 91.81 117 SER A C 1
ATOM 896 O O . SER A 1 117 ? -7.483 -12.004 -2.391 1.00 91.81 117 SER A O 1
ATOM 898 N N . ARG A 1 118 ? -6.032 -11.498 -0.759 1.00 91.69 118 ARG A N 1
ATOM 899 C CA . ARG A 1 118 ? -6.576 -10.150 -0.510 1.00 91.69 118 ARG A CA 1
ATOM 900 C C . ARG A 1 118 ? -6.169 -9.144 -1.575 1.00 91.69 118 ARG A C 1
ATOM 902 O O . ARG A 1 118 ? -6.943 -8.257 -1.900 1.00 91.69 118 ARG A O 1
ATOM 909 N N . PHE A 1 119 ? -4.945 -9.260 -2.088 1.00 92.56 119 PHE A N 1
ATOM 910 C CA . PHE A 1 119 ? -4.477 -8.404 -3.177 1.00 92.56 119 PHE A CA 1
ATOM 911 C C . PHE A 1 119 ? -5.061 -8.816 -4.530 1.00 92.56 119 PHE A C 1
ATOM 913 O O . PHE A 1 119 ? -5.202 -7.967 -5.397 1.00 92.56 119 PHE A O 1
ATOM 920 N N . LEU A 1 120 ? -5.414 -10.092 -4.703 1.00 92.56 120 LEU A N 1
ATOM 921 C CA . LEU A 1 120 ? -6.087 -10.603 -5.902 1.00 92.56 120 LEU A CA 1
ATOM 922 C C . LEU A 1 120 ? -7.618 -10.469 -5.854 1.00 92.56 120 LEU A C 1
ATOM 924 O O . LEU A 1 120 ? -8.286 -10.814 -6.825 1.00 92.56 120 LEU A O 1
ATOM 928 N N . ASP A 1 121 ? -8.182 -9.975 -4.752 1.00 93.69 121 ASP A N 1
ATOM 929 C CA . ASP A 1 121 ? -9.610 -9.684 -4.657 1.00 93.69 121 ASP A CA 1
ATOM 930 C C . ASP A 1 121 ? -9.949 -8.455 -5.510 1.00 93.69 121 ASP A C 1
ATOM 932 O O . ASP A 1 121 ? -9.798 -7.314 -5.068 1.00 93.69 121 ASP A O 1
ATOM 936 N N . GLY A 1 122 ? -10.418 -8.693 -6.737 1.00 89.31 122 GLY A N 1
ATOM 937 C CA . GLY A 1 122 ? -10.779 -7.641 -7.690 1.00 89.31 122 GLY A CA 1
ATOM 938 C C . GLY A 1 122 ? -11.952 -6.758 -7.252 1.00 89.31 122 GLY A C 1
ATOM 939 O O . GLY A 1 122 ? -12.140 -5.687 -7.825 1.00 89.31 122 GLY A O 1
ATOM 940 N N . GLY A 1 123 ? -12.716 -7.159 -6.229 1.00 89.06 123 GLY A N 1
ATOM 941 C CA . GLY A 1 123 ? -13.769 -6.328 -5.644 1.00 89.06 123 GLY A CA 1
ATOM 942 C C . GLY A 1 123 ? -13.232 -5.226 -4.729 1.00 89.06 123 GLY A C 1
ATOM 943 O O . GLY A 1 123 ? -13.929 -4.244 -4.474 1.00 89.06 123 GLY A O 1
ATOM 944 N N . LEU A 1 124 ? -11.996 -5.364 -4.237 1.00 92.12 124 LEU A N 1
ATOM 945 C CA . LEU A 1 124 ? -11.372 -4.397 -3.333 1.00 92.12 124 LEU A CA 1
ATOM 946 C C . LEU A 1 124 ? -10.087 -3.800 -3.911 1.00 92.12 124 LEU A C 1
ATOM 948 O O . LEU A 1 124 ? -9.854 -2.598 -3.780 1.00 92.12 124 LEU A O 1
ATOM 952 N N . CYS A 1 125 ? -9.244 -4.635 -4.517 1.00 95.12 125 CYS A N 1
ATOM 953 C CA . CYS A 1 125 ? -7.888 -4.295 -4.912 1.00 95.12 125 CYS A CA 1
ATOM 954 C C . CYS A 1 125 ? -7.713 -4.266 -6.425 1.00 95.12 125 CYS A C 1
ATOM 956 O O . CYS A 1 125 ? -7.859 -5.260 -7.132 1.00 95.12 125 CYS A O 1
ATOM 958 N N . GLN A 1 126 ? -7.301 -3.101 -6.913 1.00 94.50 126 GLN A N 1
ATOM 959 C CA . GLN A 1 126 ? -6.909 -2.918 -8.292 1.00 94.50 126 GLN A CA 1
ATOM 960 C C . GLN A 1 126 ? -5.411 -3.206 -8.460 1.00 94.50 126 GLN A C 1
ATOM 962 O O . GLN A 1 126 ? -4.552 -2.399 -8.095 1.00 94.50 126 GLN A O 1
ATOM 967 N N . VAL A 1 127 ? -5.091 -4.359 -9.039 1.00 94.19 127 VAL A N 1
ATOM 968 C CA . VAL A 1 127 ? -3.717 -4.772 -9.347 1.00 94.19 127 VAL A CA 1
ATOM 969 C C . VAL A 1 127 ? -3.284 -4.182 -10.684 1.00 94.19 127 VAL A C 1
ATOM 971 O O . VAL A 1 127 ? -3.911 -4.446 -11.709 1.00 94.19 127 VAL A O 1
ATOM 974 N N . VAL A 1 128 ? -2.198 -3.404 -10.702 1.00 93.31 128 VAL A N 1
ATOM 975 C CA . VAL A 1 128 ? -1.738 -2.732 -11.925 1.00 93.31 128 VAL A CA 1
ATOM 976 C C . VAL A 1 128 ? -0.220 -2.843 -12.103 1.00 93.31 128 VAL A C 1
ATOM 978 O O . VAL A 1 128 ? 0.537 -2.429 -11.219 1.00 93.31 128 VAL A O 1
ATOM 981 N N . PRO A 1 129 ? 0.258 -3.355 -13.253 1.00 91.38 129 PRO A N 1
ATOM 982 C CA . PRO A 1 129 ? 1.669 -3.295 -13.590 1.00 91.38 129 PRO A CA 1
ATOM 983 C C . PRO A 1 129 ? 2.083 -1.853 -13.898 1.00 91.38 129 PRO A C 1
ATOM 985 O O . PRO A 1 129 ? 1.430 -1.131 -14.651 1.00 91.38 129 PRO A O 1
ATOM 988 N N . ASN A 1 130 ? 3.221 -1.445 -13.357 1.00 84.31 130 ASN A N 1
ATOM 989 C CA . ASN A 1 130 ? 3.904 -0.206 -13.677 1.00 84.31 130 ASN A CA 1
ATOM 990 C C . ASN A 1 130 ? 5.203 -0.531 -14.422 1.00 84.31 130 ASN A C 1
ATOM 992 O O . ASN A 1 130 ? 6.306 -0.523 -13.864 1.00 84.31 130 ASN A O 1
ATOM 996 N N . GLY A 1 131 ? 5.012 -0.878 -15.692 1.00 67.06 131 GLY A N 1
ATOM 997 C CA . GLY A 1 131 ? 6.053 -1.174 -16.671 1.00 67.06 131 GLY A CA 1
ATOM 998 C C . GLY A 1 131 ? 5.885 -0.352 -17.945 1.00 67.06 131 GLY A C 1
ATOM 999 O O . GLY A 1 131 ? 6.181 -0.849 -19.024 1.00 67.06 131 GLY A O 1
ATOM 1000 N N . ALA A 1 132 ? 5.369 0.881 -17.841 1.00 53.09 132 ALA A N 1
ATOM 1001 C CA . ALA A 1 132 ? 5.489 1.824 -18.948 1.00 53.09 132 ALA A CA 1
ATOM 1002 C C . ALA A 1 132 ? 6.986 1.961 -19.259 1.00 53.09 132 ALA A C 1
ATOM 1004 O O . ALA A 1 132 ? 7.760 2.228 -18.340 1.00 53.09 132 ALA A O 1
ATOM 1005 N N . GLY A 1 133 ? 7.368 1.667 -20.507 1.00 47.53 133 GLY A N 1
ATOM 1006 C CA . GLY A 1 133 ? 8.760 1.552 -20.936 1.00 47.53 133 GLY A CA 1
ATOM 1007 C C . GLY A 1 133 ? 9.631 2.688 -20.409 1.00 47.53 133 GLY A C 1
ATOM 1008 O O . GLY A 1 133 ? 9.186 3.834 -20.360 1.00 47.53 133 GLY A O 1
ATOM 1009 N N . ASP A 1 134 ? 10.837 2.313 -19.983 1.00 42.09 134 ASP A N 1
ATOM 1010 C CA . ASP A 1 134 ? 11.931 3.162 -19.514 1.00 42.09 134 ASP A CA 1
ATOM 1011 C C . ASP A 1 134 ? 11.715 4.671 -19.719 1.00 42.09 134 ASP A C 1
ATOM 1013 O O . ASP A 1 134 ? 11.836 5.204 -20.824 1.00 42.09 134 ASP A O 1
ATOM 1017 N N . TYR A 1 135 ? 11.480 5.400 -18.623 1.00 44.66 135 TYR A N 1
ATOM 1018 C CA . TYR A 1 135 ? 11.507 6.868 -18.628 1.00 44.66 135 TYR A CA 1
ATOM 1019 C C . TYR A 1 135 ? 12.864 7.407 -19.141 1.00 44.66 135 TYR A C 1
ATOM 1021 O O . TYR A 1 135 ? 12.935 8.511 -19.686 1.00 44.66 135 TYR A O 1
ATOM 1029 N N . SER A 1 136 ? 13.934 6.605 -19.040 1.00 48.09 136 SER A N 1
ATOM 1030 C CA . SER A 1 136 ? 15.275 6.907 -19.558 1.00 48.09 136 SER A CA 1
ATOM 1031 C C . SER A 1 136 ? 15.336 7.009 -21.092 1.00 48.09 136 SER A C 1
ATOM 1033 O O . SER A 1 136 ? 16.126 7.798 -21.613 1.00 48.09 136 SER A O 1
ATOM 1035 N N . GLN A 1 137 ? 14.454 6.325 -21.829 1.00 38.91 137 GLN A N 1
ATOM 1036 C CA . GLN A 1 137 ? 14.431 6.351 -23.300 1.00 38.91 137 GLN A CA 1
ATOM 1037 C C . GLN A 1 137 ? 13.816 7.641 -23.872 1.00 38.91 137 GLN A C 1
ATOM 1039 O O . GLN A 1 137 ? 13.980 7.950 -25.054 1.00 38.91 137 GLN A O 1
ATOM 1044 N N . ARG A 1 138 ? 13.158 8.468 -23.046 1.00 38.56 138 ARG A N 1
ATOM 1045 C CA . ARG A 1 138 ? 12.598 9.757 -23.491 1.00 38.56 138 ARG A CA 1
ATOM 1046 C C . ARG A 1 138 ? 13.648 10.867 -23.643 1.00 38.56 138 ARG A C 1
ATOM 1048 O O . ARG A 1 138 ? 13.365 11.850 -24.318 1.00 38.56 138 ARG A O 1
ATOM 1055 N N . LYS A 1 139 ? 14.864 10.701 -23.097 1.00 38.56 139 LYS A N 1
ATOM 1056 C CA . LYS A 1 139 ? 15.993 11.640 -23.300 1.00 38.56 139 LYS A CA 1
ATOM 1057 C C . LYS A 1 139 ? 16.774 11.409 -24.602 1.00 38.56 139 LYS A C 1
ATOM 1059 O O . LYS A 1 139 ? 17.479 12.312 -25.038 1.00 38.56 139 LYS A O 1
ATOM 1064 N N . SER A 1 140 ? 16.643 10.244 -25.242 1.00 38.81 140 SER A N 1
ATOM 1065 C CA . SER A 1 140 ? 17.350 9.932 -26.499 1.00 38.81 140 SER A CA 1
ATOM 1066 C C . SER A 1 140 ? 16.670 10.538 -27.739 1.00 38.81 140 SER A C 1
ATOM 1068 O O . SER A 1 140 ? 17.347 10.855 -28.713 1.00 38.81 140 SER A O 1
ATOM 1070 N N . ARG A 1 141 ? 15.353 10.783 -27.698 1.00 37.50 141 ARG A N 1
ATOM 1071 C CA . ARG A 1 141 ? 14.593 11.322 -28.841 1.00 37.50 141 ARG A CA 1
ATOM 1072 C C . ARG A 1 141 ? 14.599 12.849 -28.976 1.00 37.50 141 ARG A C 1
ATOM 1074 O O . ARG A 1 141 ? 14.100 13.349 -29.975 1.00 37.50 141 ARG A O 1
ATOM 1081 N N . SER A 1 142 ? 15.178 13.590 -28.028 1.00 41.56 142 SER A N 1
ATOM 1082 C CA . SER A 1 142 ? 15.246 15.062 -28.080 1.00 41.56 142 SER A CA 1
ATOM 1083 C C . SER A 1 142 ? 16.625 15.617 -28.469 1.00 41.56 142 SER A C 1
ATOM 1085 O O . SER A 1 142 ? 16.882 16.791 -28.227 1.00 41.56 142 SER A O 1
ATOM 1087 N N . ARG A 1 143 ? 17.538 14.791 -29.008 1.00 42.81 143 ARG A N 1
ATOM 1088 C CA . ARG A 1 143 ? 18.889 15.220 -29.435 1.00 42.81 143 ARG A CA 1
ATOM 1089 C C . ARG A 1 143 ? 19.224 14.964 -30.914 1.00 42.81 143 ARG A C 1
ATOM 1091 O O . ARG A 1 143 ? 20.356 15.201 -31.299 1.00 42.81 143 ARG A O 1
ATOM 1098 N N . ILE A 1 144 ? 18.272 14.512 -31.739 1.00 44.72 144 ILE A N 1
ATOM 1099 C CA . ILE A 1 144 ? 18.470 14.322 -33.200 1.00 44.72 144 ILE A CA 1
ATOM 1100 C C . ILE A 1 144 ? 17.487 15.197 -34.007 1.00 44.72 144 ILE A C 1
ATOM 1102 O O . ILE A 1 144 ? 17.130 14.909 -35.139 1.00 44.72 144 ILE A O 1
ATOM 1106 N N . ALA A 1 145 ? 17.008 16.284 -33.410 1.00 42.91 145 ALA A N 1
ATOM 1107 C CA . ALA A 1 145 ? 16.263 17.311 -34.126 1.00 42.91 145 ALA A CA 1
ATOM 1108 C C . ALA A 1 145 ? 16.832 18.669 -33.728 1.00 42.91 145 ALA A C 1
ATOM 1110 O O . ALA A 1 145 ? 16.230 19.382 -32.929 1.00 42.91 145 ALA A O 1
ATOM 1111 N N . GLN A 1 146 ? 18.044 18.936 -34.210 1.00 36.81 146 GLN A N 1
ATOM 1112 C CA . GLN A 1 146 ? 18.640 20.250 -34.448 1.00 36.81 146 GLN A CA 1
ATOM 1113 C C . GLN A 1 146 ? 19.867 20.057 -35.334 1.00 36.81 146 GLN A C 1
ATOM 1115 O O . GLN A 1 146 ? 20.628 19.102 -35.054 1.00 36.81 146 GLN A O 1
#

Sequence (146 aa):
MTAYNAVIRFVQGEVPWVYLYGPPGNGKTHLAAAAVNRLIAQGRAVLFTTAPELLAMIRDGFDGGQASARAFGPSSGRGFSRAVLFRVFNARYTTRAHTLVVSNVQPDNIPKPRLRSRFLDGGLCQVVPNGAGDYSQRKSRSRIAQ

Secondary structure (DSSP, 8-state):
--HHHHHHHHHTTS-SEEEEE--TTSSHHHHHHHHHHHHHHTT-------HHHHHHHHHHHHTTSTTHHHHHS-SSSHHHHHHHHHHHHHHHHHTT--EEEEESS-GGG-S-HHHHHHHS-TTTEEEEE---S-GGGGGTTTSS--

pLDDT: mean 82.05, std 17.93, range [36.81, 97.44]

Foldseek 3Di:
DAPLVQLVCLLVVVAQAEEEEAAPPLCLVVSVVVSVVSCVVVVHDDDDDDLVVVLVVVLVVPVVDPPQCVQQNDNDDPSRSVSVVLVVLVVCLVVSHRYYHYYHDALVRPPDPSSSVSCPPPVHYHYHYSCPDDPVVVVVVPPPPD

Radius of gyration: 17.88 Å; chains: 1; bounding box: 33×38×62 Å